Protein AF-A0A5N5RGD8-F1 (afdb_monomer)

InterPro domains:
  IPR010985 Ribbon-helix-helix [SSF47598] (2-71)
  IPR013321 Arc-type ribbon-helix-helix [G3DSA:1.10.1220.10] (11-51)
  IPR053853 Antitoxin FitA-like, ribbon-helix-helix [PF22513] (2-38)

Foldseek 3Di:
DDDDDDPDDDPVRVVVLCVVCVVVVHDSVVSVVVVVVVVVVVVCVVVCCVVPVVLVVVVVVCVVVVNDQSDPVRPPDPPVVPPDDPPPDDPPPPPPPPDDPPDPDPPPPD

Radius of gyration: 34.14 Å; Cα contacts (8 Å, |Δi|>4): 26; chains: 1; bounding box: 84×71×51 Å

Mean predicted aligned 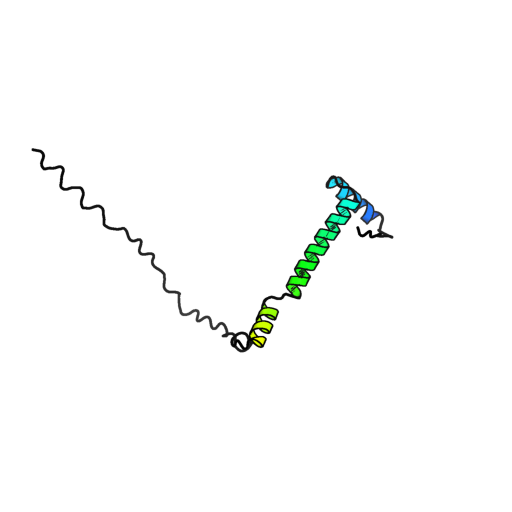error: 19.36 Å

Sequence (110 aa):
MATLTIRKLEDATLEAFKASAKANNRSTEAEARSLIEDFVAGRIVRHEMEQSNFYDRLRDFMAHEGIAGFDADELPDEGRNHAEERPQVGFDDGRNERDQDEHERDEAGS

Structure (mmCIF, N/CA/C/O backbone):
data_AF-A0A5N5RGD8-F1
#
_entry.id   AF-A0A5N5RGD8-F1
#
loop_
_atom_site.group_PDB
_atom_site.id
_atom_site.type_symbol
_atom_site.label_atom_id
_atom_site.label_alt_id
_atom_site.label_comp_id
_atom_site.label_asym_id
_atom_site.label_entity_id
_atom_site.label_seq_id
_atom_site.pdbx_PDB_ins_code
_atom_site.Cartn_x
_atom_site.Cartn_y
_atom_site.Cartn_z
_atom_site.occupancy
_atom_site.B_iso_or_equiv
_atom_site.auth_seq_id
_atom_site.auth_comp_id
_atom_site.auth_asym_id
_atom_site.auth_atom_id
_atom_site.pdbx_PDB_model_num
ATOM 1 N N . MET A 1 1 ? -12.995 7.322 -7.965 1.00 67.69 1 MET A N 1
ATOM 2 C CA . MET A 1 1 ? -12.780 6.719 -6.632 1.00 67.69 1 MET A CA 1
ATOM 3 C C . MET A 1 1 ? -13.032 5.230 -6.759 1.00 67.69 1 MET A C 1
ATOM 5 O O . MET A 1 1 ? -14.111 4.865 -7.206 1.00 67.69 1 MET A O 1
ATOM 9 N N . ALA A 1 2 ? -12.035 4.401 -6.460 1.00 85.69 2 ALA A N 1
ATOM 10 C CA . ALA A 1 2 ? -12.195 2.951 -6.422 1.00 85.69 2 ALA A CA 1
ATOM 11 C C . ALA A 1 2 ? -12.462 2.513 -4.976 1.00 85.69 2 ALA A C 1
ATOM 13 O O . ALA A 1 2 ? -11.894 3.083 -4.044 1.00 85.69 2 ALA A O 1
ATOM 14 N N . THR A 1 3 ? -13.321 1.515 -4.796 1.00 91.88 3 THR A N 1
ATOM 15 C CA . THR A 1 3 ? -13.666 0.960 -3.483 1.00 91.88 3 THR A CA 1
ATOM 16 C C . THR A 1 3 ? -13.388 -0.533 -3.504 1.00 91.88 3 THR A C 1
ATOM 18 O O . THR A 1 3 ? -13.755 -1.217 -4.458 1.00 91.88 3 THR A O 1
ATOM 21 N N . LEU A 1 4 ? -12.745 -1.039 -2.454 1.00 89.69 4 LEU A N 1
ATOM 22 C CA . LEU A 1 4 ? -12.407 -2.449 -2.304 1.00 89.69 4 LEU A CA 1
ATOM 23 C C . LEU A 1 4 ? -12.912 -2.943 -0.948 1.00 89.69 4 LEU A C 1
ATOM 25 O O . LEU A 1 4 ? -12.779 -2.256 0.062 1.00 89.69 4 LEU A O 1
ATOM 29 N N . THR A 1 5 ? -13.524 -4.127 -0.924 1.00 92.56 5 THR A N 1
ATOM 30 C CA . THR A 1 5 ? -14.052 -4.734 0.302 1.00 92.56 5 THR A CA 1
ATOM 31 C C . THR A 1 5 ? -13.294 -6.013 0.609 1.00 92.56 5 THR A C 1
ATOM 33 O O . THR A 1 5 ? -13.344 -6.965 -0.167 1.00 92.56 5 THR A O 1
ATOM 36 N N . ILE A 1 6 ? -12.649 -6.052 1.771 1.00 89.75 6 ILE A N 1
ATOM 37 C CA . ILE A 1 6 ? -11.966 -7.241 2.284 1.00 89.75 6 ILE A CA 1
ATOM 38 C C . ILE A 1 6 ? -12.891 -7.901 3.304 1.00 89.75 6 ILE A C 1
ATOM 40 O O . ILE A 1 6 ? -13.361 -7.257 4.239 1.00 89.75 6 ILE A O 1
ATOM 44 N N . ARG A 1 7 ? -13.196 -9.184 3.099 1.00 93.12 7 ARG A N 1
ATOM 45 C CA . ARG A 1 7 ? -14.056 -9.979 3.988 1.00 93.12 7 ARG A CA 1
ATOM 46 C C . ARG A 1 7 ? -13.251 -11.116 4.597 1.00 93.12 7 ARG A C 1
ATOM 48 O O . ARG A 1 7 ? -12.249 -11.525 4.023 1.00 93.12 7 ARG A O 1
ATOM 55 N N . LYS A 1 8 ? -13.757 -11.667 5.705 1.00 92.94 8 LYS A N 1
ATOM 56 C CA . LYS A 1 8 ? -13.157 -12.814 6.409 1.00 92.94 8 LYS A CA 1
ATOM 57 C C . LYS A 1 8 ? -11.708 -12.558 6.850 1.00 92.94 8 LYS A C 1
ATOM 59 O O . LYS A 1 8 ? -10.862 -13.436 6.736 1.00 92.94 8 LYS A O 1
ATOM 64 N N . LEU A 1 9 ? -11.439 -11.348 7.337 1.00 90.62 9 LEU A N 1
ATOM 65 C CA . LEU A 1 9 ? -10.237 -11.087 8.121 1.00 90.62 9 LEU A CA 1
ATOM 66 C C . LEU A 1 9 ? -10.378 -11.797 9.465 1.00 90.62 9 LEU A C 1
ATOM 68 O O . LEU A 1 9 ? -11.449 -11.754 10.067 1.00 90.62 9 LEU A O 1
ATOM 72 N N . GLU A 1 10 ? -9.312 -12.453 9.903 1.00 95.19 10 GLU A N 1
ATOM 73 C CA . GLU A 1 10 ? -9.247 -13.018 11.244 1.00 95.19 10 GLU A CA 1
ATOM 74 C C . GLU A 1 10 ? -9.346 -11.892 12.283 1.00 95.19 10 GLU A C 1
ATOM 76 O O . GLU A 1 10 ? -8.738 -10.828 12.117 1.00 95.19 10 GLU A O 1
ATOM 81 N N . ASP A 1 11 ? -10.099 -12.123 13.359 1.00 92.56 11 ASP A N 1
ATOM 82 C CA . ASP A 1 11 ? -10.355 -11.104 14.383 1.00 92.56 11 ASP A CA 1
ATOM 83 C C . ASP A 1 11 ? -9.051 -10.599 15.017 1.00 92.56 11 ASP A C 1
ATOM 85 O O . ASP A 1 11 ? -8.888 -9.399 15.241 1.00 92.56 11 ASP A O 1
ATOM 89 N N . ALA A 1 12 ? -8.075 -11.491 15.217 1.00 92.75 12 ALA A N 1
ATOM 90 C CA . ALA A 1 12 ? -6.751 -11.129 15.715 1.00 92.75 12 ALA A CA 1
ATOM 91 C C . ALA A 1 12 ? -6.030 -10.137 14.785 1.00 92.75 12 ALA A C 1
ATOM 93 O O . ALA A 1 12 ? -5.450 -9.152 15.246 1.00 92.75 12 ALA A O 1
ATOM 94 N N . THR A 1 13 ? -6.102 -10.356 13.468 1.00 91.75 13 THR A N 1
ATOM 95 C CA . THR A 1 13 ? -5.523 -9.446 12.472 1.00 91.75 13 THR A CA 1
ATOM 96 C C . THR A 1 13 ? -6.251 -8.105 12.461 1.00 91.75 13 THR A C 1
ATOM 98 O O . THR A 1 13 ? -5.609 -7.059 12.379 1.00 91.75 13 THR A O 1
ATOM 101 N N . LEU A 1 14 ? -7.581 -8.115 12.577 1.00 91.81 14 LEU A N 1
ATOM 102 C CA . LEU A 1 14 ? -8.383 -6.895 12.597 1.00 91.81 14 LEU A CA 1
ATOM 103 C C . LEU A 1 14 ? -8.065 -6.021 13.820 1.00 91.81 14 LEU A C 1
ATOM 105 O O . LEU A 1 14 ? -7.941 -4.803 13.687 1.00 91.81 14 LEU A O 1
ATOM 109 N N . GLU A 1 15 ? -7.912 -6.624 14.998 1.00 92.75 15 GLU A N 1
ATOM 110 C CA . GLU A 1 15 ? -7.580 -5.897 16.227 1.00 92.75 15 GLU A CA 1
ATOM 111 C C . GLU A 1 15 ? -6.153 -5.340 16.202 1.00 92.75 15 GLU A C 1
ATOM 113 O O . GLU A 1 15 ? -5.951 -4.163 16.510 1.00 92.75 15 GLU A O 1
ATOM 118 N N . ALA A 1 16 ? -5.172 -6.128 15.745 1.00 92.75 16 ALA A N 1
ATOM 119 C CA . ALA A 1 16 ? -3.807 -5.639 15.542 1.00 92.75 16 ALA A CA 1
ATOM 120 C C . ALA A 1 16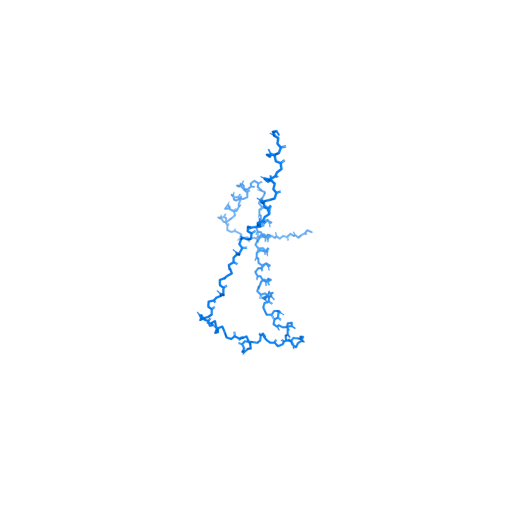 ? -3.774 -4.450 14.565 1.00 92.75 16 ALA A C 1
ATOM 122 O O . ALA A 1 16 ? -3.095 -3.447 14.799 1.00 92.75 16 ALA A O 1
ATOM 123 N N . PHE A 1 17 ? -4.570 -4.524 13.499 1.00 92.38 17 PHE A N 1
ATOM 124 C CA . PHE A 1 17 ? -4.661 -3.465 12.507 1.00 92.38 17 PHE A CA 1
ATOM 125 C C . PHE A 1 17 ? -5.309 -2.184 13.056 1.00 92.38 17 PHE A C 1
ATOM 127 O O . PHE A 1 17 ? -4.796 -1.082 12.850 1.00 92.38 17 PHE A O 1
ATOM 134 N N . LYS A 1 18 ? -6.399 -2.305 13.825 1.00 92.19 18 LYS A N 1
ATOM 135 C CA . LYS A 1 18 ? -7.011 -1.163 14.528 1.00 92.19 18 LYS A CA 1
ATOM 136 C C . LYS A 1 18 ? -6.043 -0.518 15.520 1.00 92.19 18 LYS A C 1
ATOM 138 O O . LYS A 1 18 ? -6.026 0.708 15.633 1.00 92.19 18 LYS A O 1
ATOM 143 N N . ALA A 1 19 ? -5.246 -1.320 16.226 1.00 92.81 19 ALA A N 1
ATOM 144 C CA . ALA A 1 19 ? -4.234 -0.816 17.146 1.00 92.81 19 ALA A CA 1
ATOM 145 C C . ALA A 1 19 ? -3.158 0.002 16.412 1.00 92.81 19 ALA A C 1
ATOM 147 O O . ALA A 1 19 ? -2.836 1.098 16.870 1.00 92.81 19 ALA A O 1
ATOM 148 N N . SER A 1 20 ? -2.681 -0.469 15.250 1.00 91.56 20 SER A N 1
ATOM 149 C CA . SER A 1 20 ? -1.750 0.283 14.386 1.00 91.56 20 SER A CA 1
ATOM 150 C C . SER A 1 20 ? -2.339 1.625 13.955 1.00 91.56 20 SER A C 1
ATOM 152 O O . SER A 1 20 ? -1.741 2.673 14.192 1.00 91.56 20 SER A O 1
ATOM 154 N N . ALA A 1 21 ? -3.567 1.617 13.425 1.00 92.75 21 ALA A N 1
ATOM 155 C CA . ALA A 1 21 ? -4.243 2.841 12.998 1.00 92.75 21 ALA A CA 1
ATOM 156 C C . ALA A 1 21 ? -4.375 3.853 14.152 1.00 92.75 21 ALA A C 1
ATOM 158 O O . ALA A 1 21 ? -4.102 5.043 13.982 1.00 92.75 21 ALA A O 1
ATOM 159 N N . LYS A 1 22 ? -4.722 3.375 15.356 1.00 92.69 22 LYS A N 1
ATOM 160 C CA . LYS A 1 22 ? -4.819 4.213 16.557 1.00 92.69 22 LYS A CA 1
ATOM 161 C C . LYS A 1 22 ? -3.461 4.771 16.990 1.00 92.69 22 LYS A C 1
ATOM 163 O O . LYS A 1 22 ? -3.391 5.946 17.335 1.00 92.69 22 LYS A O 1
ATOM 168 N N . ALA A 1 23 ? -2.399 3.965 16.956 1.00 93.56 23 ALA A N 1
ATOM 169 C CA . ALA A 1 23 ? -1.041 4.410 17.276 1.00 93.56 23 ALA A CA 1
ATOM 170 C C . ALA A 1 23 ? -0.556 5.508 16.314 1.00 93.56 23 ALA A C 1
ATOM 172 O O . ALA A 1 23 ? 0.085 6.466 16.740 1.00 93.56 23 ALA A O 1
ATOM 173 N N . ASN A 1 24 ? -0.944 5.415 15.040 1.00 90.38 24 ASN A N 1
ATOM 174 C CA . ASN A 1 24 ? -0.622 6.396 14.007 1.00 90.38 24 ASN A CA 1
ATOM 175 C C . ASN A 1 24 ? -1.583 7.601 13.963 1.00 90.38 24 ASN A C 1
ATOM 177 O O . ASN A 1 24 ? -1.434 8.458 13.094 1.00 90.38 24 ASN A O 1
ATOM 181 N N . ASN A 1 25 ? -2.550 7.703 14.888 1.00 93.50 25 ASN A N 1
ATOM 182 C CA . ASN A 1 25 ? -3.599 8.735 14.906 1.00 93.50 25 ASN A CA 1
ATOM 183 C C . ASN A 1 25 ? -4.373 8.840 13.577 1.00 93.50 25 ASN A C 1
ATOM 185 O O . ASN A 1 25 ? -4.730 9.929 13.124 1.00 93.50 25 ASN A O 1
ATOM 189 N N . ARG A 1 26 ? -4.625 7.696 12.935 1.00 91.44 26 ARG A N 1
ATOM 190 C CA . ARG A 1 26 ? -5.308 7.587 11.641 1.00 91.44 26 ARG A CA 1
ATOM 191 C C . ARG A 1 26 ? -6.585 6.766 11.762 1.00 91.44 26 ARG A C 1
ATOM 193 O O . ARG A 1 26 ? -6.764 5.969 12.682 1.00 91.44 26 ARG A O 1
ATOM 200 N N . SER A 1 27 ? -7.490 6.946 10.800 1.00 93.31 27 SER A N 1
ATOM 201 C CA . SER A 1 27 ? -8.614 6.024 10.636 1.00 93.31 27 SER A CA 1
ATOM 202 C C . SER A 1 27 ? -8.124 4.686 10.079 1.00 93.31 27 SER A C 1
ATOM 204 O O . SER A 1 27 ? -7.112 4.615 9.383 1.00 93.31 27 SER A O 1
ATOM 206 N N . THR A 1 28 ? -8.873 3.617 10.342 1.00 90.38 28 THR A N 1
ATOM 207 C CA . THR A 1 28 ? -8.579 2.269 9.831 1.00 90.38 28 THR A CA 1
ATOM 208 C C . THR A 1 28 ? -8.548 2.224 8.298 1.00 90.38 28 THR A C 1
ATOM 210 O O . THR A 1 28 ? -7.726 1.524 7.719 1.00 90.38 28 THR A O 1
ATOM 213 N N . GLU A 1 29 ? -9.400 3.006 7.626 1.00 90.81 29 GLU A N 1
ATOM 214 C CA . GLU A 1 29 ? -9.379 3.127 6.163 1.00 90.81 29 GLU A CA 1
ATOM 215 C C . GLU A 1 29 ? -8.129 3.866 5.667 1.00 90.81 29 GLU A C 1
ATOM 217 O O . GLU A 1 29 ? -7.514 3.439 4.694 1.00 90.81 29 GLU A O 1
ATOM 222 N N . ALA A 1 30 ? -7.737 4.958 6.332 1.00 91.25 30 ALA A N 1
ATOM 223 C CA . ALA A 1 30 ? -6.548 5.716 5.952 1.00 91.25 30 ALA A CA 1
ATOM 224 C C . ALA A 1 30 ? -5.274 4.880 6.131 1.00 91.25 30 ALA A C 1
ATOM 226 O O . ALA A 1 30 ? -4.429 4.863 5.241 1.00 91.25 30 ALA A O 1
ATOM 227 N N . GLU A 1 31 ? -5.177 4.132 7.232 1.00 92.31 31 GLU A N 1
ATOM 228 C CA . GLU A 1 31 ? -4.085 3.183 7.456 1.00 92.31 31 GLU A CA 1
ATOM 229 C C . GLU A 1 31 ? -4.059 2.096 6.371 1.00 92.31 31 GLU A C 1
ATOM 231 O O . GLU A 1 31 ? -2.997 1.763 5.850 1.00 92.31 31 GLU A O 1
ATOM 236 N N . ALA A 1 32 ? -5.228 1.576 5.976 1.00 91.88 32 ALA A N 1
ATOM 237 C CA . ALA A 1 32 ? -5.316 0.529 4.956 1.00 91.88 32 ALA A CA 1
ATOM 238 C C . ALA A 1 32 ? -4.878 1.055 3.592 1.00 91.88 32 ALA A C 1
ATOM 240 O O . ALA A 1 32 ? -4.158 0.369 2.870 1.00 91.88 32 ALA A O 1
ATOM 241 N N . ARG A 1 33 ? -5.282 2.286 3.261 1.00 92.25 33 ARG A N 1
ATOM 242 C CA . ARG A 1 33 ? -4.861 2.970 2.040 1.00 92.25 33 ARG A CA 1
ATOM 243 C C . ARG A 1 33 ? -3.343 3.145 2.015 1.00 92.25 33 ARG A C 1
ATOM 245 O O . ARG A 1 33 ? -2.733 2.684 1.058 1.00 92.25 33 ARG A O 1
ATOM 252 N N . SER A 1 34 ? -2.744 3.717 3.063 1.00 91.62 34 SER A N 1
ATOM 253 C CA . SER A 1 34 ? -1.287 3.906 3.119 1.00 91.62 34 SER A CA 1
ATOM 254 C C . SER A 1 34 ? -0.529 2.586 3.008 1.00 91.62 34 SER A C 1
ATOM 256 O O . SER A 1 34 ? 0.391 2.480 2.210 1.00 91.62 34 SER A O 1
ATOM 258 N N . LEU A 1 35 ? -0.952 1.549 3.734 1.00 91.75 35 LEU A N 1
ATOM 259 C CA . LEU A 1 35 ? -0.271 0.255 3.700 1.00 91.75 35 LEU A CA 1
ATOM 260 C C . LEU A 1 35 ? -0.341 -0.406 2.314 1.00 91.75 35 LEU A C 1
ATOM 262 O O . LEU A 1 35 ? 0.634 -1.005 1.859 1.00 91.75 35 LEU A O 1
ATOM 266 N N . ILE A 1 36 ? -1.483 -0.291 1.630 1.00 92.00 36 ILE A N 1
ATOM 267 C CA . ILE A 1 36 ? -1.632 -0.783 0.256 1.00 92.00 36 ILE A CA 1
ATOM 268 C C . ILE A 1 36 ? -0.770 0.040 -0.707 1.00 92.00 36 ILE A C 1
ATOM 270 O O . ILE A 1 36 ? -0.110 -0.546 -1.560 1.00 92.00 36 ILE A O 1
ATOM 274 N N . GLU A 1 37 ? -0.753 1.366 -0.581 1.00 91.62 37 GLU A N 1
ATOM 275 C CA . GLU A 1 37 ? 0.059 2.252 -1.424 1.00 91.62 37 GLU A CA 1
ATOM 276 C C . GLU A 1 37 ? 1.554 1.958 -1.275 1.00 91.62 37 GLU A C 1
ATOM 278 O O . GLU A 1 37 ? 2.228 1.746 -2.282 1.00 91.62 37 GLU A O 1
ATOM 283 N N . ASP A 1 38 ? 2.048 1.836 -0.044 1.00 91.56 38 ASP A N 1
ATOM 284 C CA . ASP A 1 38 ? 3.449 1.522 0.244 1.00 91.56 38 ASP A CA 1
ATOM 285 C C . ASP A 1 38 ? 3.844 0.151 -0.325 1.00 91.56 38 ASP A C 1
ATOM 287 O O . ASP A 1 38 ? 4.890 -0.004 -0.964 1.00 91.56 38 ASP A O 1
ATOM 291 N N . PHE A 1 39 ? 2.983 -0.859 -0.147 1.00 91.06 39 PHE A N 1
ATOM 292 C CA . PHE A 1 39 ? 3.218 -2.193 -0.695 1.00 91.06 39 PHE A CA 1
ATOM 293 C C . PHE A 1 39 ? 3.233 -2.188 -2.228 1.00 91.06 39 PHE A C 1
ATOM 295 O O . PHE A 1 39 ? 4.103 -2.810 -2.844 1.00 91.06 39 PHE A O 1
ATOM 302 N N . VAL A 1 40 ? 2.284 -1.491 -2.858 1.00 89.31 40 VAL A N 1
ATOM 303 C CA . VAL A 1 40 ? 2.187 -1.398 -4.319 1.00 89.31 40 VAL A CA 1
ATOM 304 C C . VAL A 1 40 ? 3.369 -0.624 -4.887 1.00 89.31 40 VAL A C 1
ATOM 306 O O . VAL A 1 40 ? 3.968 -1.099 -5.846 1.00 89.31 40 VAL A O 1
ATOM 309 N N . ALA A 1 41 ? 3.769 0.493 -4.279 1.00 88.38 41 ALA A N 1
ATOM 310 C CA . ALA A 1 41 ? 4.960 1.236 -4.678 1.00 88.38 41 ALA A CA 1
ATOM 311 C C . ALA A 1 41 ? 6.210 0.346 -4.610 1.00 88.38 41 ALA A C 1
ATOM 313 O O . ALA A 1 41 ? 6.952 0.240 -5.585 1.00 88.38 41 ALA A O 1
ATOM 314 N N . GLY A 1 42 ? 6.397 -0.390 -3.508 1.00 85.38 42 GLY A N 1
ATOM 315 C CA . GLY A 1 42 ? 7.510 -1.329 -3.367 1.00 85.38 42 GLY A CA 1
ATOM 316 C C . GLY A 1 42 ? 7.476 -2.486 -4.372 1.00 85.38 42 GLY A C 1
ATOM 317 O O . GLY A 1 42 ? 8.530 -2.964 -4.800 1.00 85.38 42 GLY A O 1
ATOM 318 N N . ARG A 1 43 ? 6.282 -2.944 -4.769 1.00 85.81 43 ARG A N 1
ATOM 319 C CA . ARG A 1 43 ? 6.116 -3.971 -5.804 1.00 85.81 43 ARG A CA 1
ATOM 320 C C . ARG A 1 43 ? 6.386 -3.422 -7.199 1.00 85.81 43 ARG A C 1
ATOM 322 O O . ARG A 1 43 ? 7.034 -4.117 -7.968 1.00 85.81 43 ARG A O 1
ATOM 329 N N . ILE A 1 44 ? 5.916 -2.217 -7.519 1.00 81.62 44 ILE A N 1
ATOM 330 C CA . ILE A 1 44 ? 6.179 -1.558 -8.803 1.00 81.62 44 ILE A CA 1
ATOM 331 C C . ILE A 1 44 ? 7.673 -1.324 -8.952 1.00 81.62 44 ILE A C 1
ATOM 333 O O . ILE A 1 44 ? 8.219 -1.729 -9.962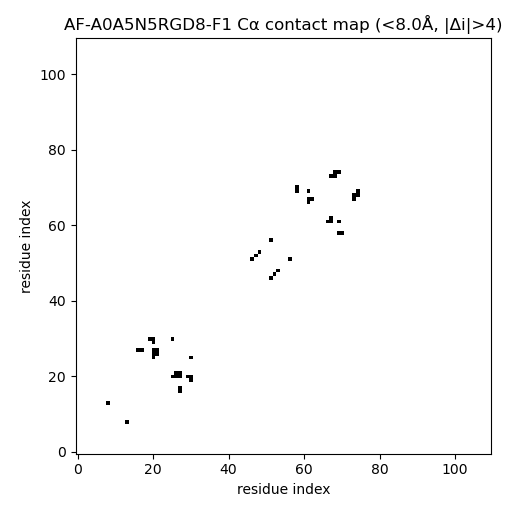 1.00 81.62 44 ILE A O 1
ATOM 337 N N . VAL A 1 45 ? 8.354 -0.791 -7.934 1.00 78.88 45 VAL A N 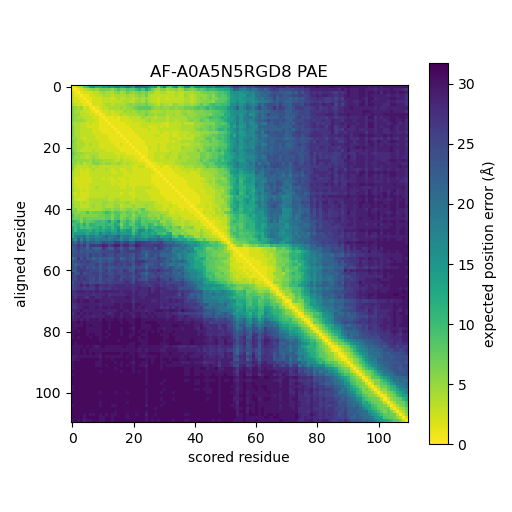1
ATOM 338 C CA . VAL A 1 45 ? 9.809 -0.587 -7.987 1.00 78.88 45 VAL A CA 1
ATOM 339 C C . VAL A 1 45 ? 10.543 -1.902 -8.228 1.00 78.88 45 VAL A C 1
ATOM 341 O O . VAL A 1 45 ? 11.388 -1.962 -9.109 1.00 78.88 45 VAL A O 1
ATOM 344 N N . ARG A 1 46 ? 10.215 -2.982 -7.505 1.00 77.19 46 ARG A N 1
ATOM 345 C CA . ARG A 1 46 ? 10.853 -4.290 -7.749 1.00 77.19 46 ARG A CA 1
ATOM 346 C C . ARG A 1 46 ? 10.534 -4.852 -9.126 1.00 77.19 46 ARG A C 1
ATOM 348 O O . ARG A 1 46 ? 11.434 -5.321 -9.805 1.00 77.19 46 ARG A O 1
ATOM 355 N N . HIS A 1 47 ? 9.274 -4.787 -9.535 1.00 73.31 47 HIS A N 1
ATOM 356 C CA . HIS A 1 47 ? 8.840 -5.285 -10.832 1.00 73.31 47 HIS A CA 1
ATOM 357 C C . HIS A 1 47 ? 9.470 -4.488 -11.975 1.00 73.31 47 HIS A C 1
ATOM 359 O O . HIS A 1 47 ? 9.927 -5.075 -12.946 1.00 73.31 47 HIS A O 1
ATOM 365 N N . GLU A 1 48 ? 9.560 -3.166 -11.847 1.00 66.62 48 GLU A N 1
ATOM 366 C CA . GLU A 1 48 ? 10.313 -2.330 -12.764 1.00 66.62 48 GLU A CA 1
ATOM 367 C C . GLU A 1 48 ? 11.792 -2.672 -12.693 1.00 66.62 48 GLU A C 1
ATOM 369 O O . GLU A 1 48 ? 12.360 -2.877 -13.739 1.00 66.62 48 GLU A O 1
ATOM 374 N N . MET A 1 49 ? 12.441 -2.838 -11.546 1.00 66.94 49 MET A N 1
ATOM 375 C CA . MET A 1 49 ? 13.853 -3.250 -11.525 1.00 66.94 49 MET A CA 1
ATOM 376 C C . MET A 1 49 ? 14.090 -4.617 -12.195 1.00 66.94 49 MET A C 1
ATOM 378 O O . MET A 1 49 ? 15.096 -4.787 -12.875 1.00 66.94 49 MET A O 1
ATOM 382 N N . GLU A 1 50 ? 13.159 -5.564 -12.060 1.00 64.38 50 GLU A N 1
ATOM 383 C CA . GLU A 1 50 ? 13.219 -6.887 -12.699 1.00 64.38 50 GLU A CA 1
ATOM 384 C C . GLU A 1 50 ? 12.932 -6.835 -14.214 1.00 64.38 50 GLU A C 1
ATOM 386 O O . GLU A 1 50 ? 13.586 -7.527 -14.985 1.00 64.38 50 GLU A O 1
ATOM 391 N N . GLN A 1 51 ? 11.969 -6.024 -14.667 1.00 62.31 51 GLN A N 1
ATOM 392 C CA . GLN A 1 51 ? 11.600 -5.862 -16.091 1.00 62.31 51 GLN A CA 1
ATOM 393 C C . GLN A 1 51 ? 12.435 -4.792 -16.819 1.00 62.31 51 GLN A C 1
ATOM 395 O O . GLN A 1 51 ? 12.506 -4.728 -18.044 1.00 62.31 51 GLN A O 1
ATOM 400 N N . SER A 1 52 ? 13.039 -3.897 -16.054 1.00 57.22 52 SER A N 1
ATOM 401 C CA . SER A 1 52 ? 13.943 -2.818 -16.453 1.00 57.22 52 SER A CA 1
ATOM 402 C C . SER A 1 52 ? 15.337 -3.158 -15.975 1.00 57.22 52 SER A C 1
ATOM 404 O O . SER A 1 52 ? 16.053 -2.262 -15.529 1.00 57.22 52 SER A O 1
ATOM 406 N N . ASN A 1 53 ? 15.718 -4.437 -16.027 1.00 65.06 53 ASN A N 1
ATOM 407 C CA . ASN A 1 53 ? 17.097 -4.810 -15.803 1.00 65.06 53 ASN A CA 1
ATOM 408 C C . ASN A 1 53 ? 17.912 -4.018 -16.832 1.00 65.06 53 ASN A C 1
ATOM 410 O O . ASN A 1 53 ? 17.843 -4.264 -18.036 1.00 65.06 53 ASN A O 1
ATOM 414 N N . PHE A 1 54 ? 18.527 -2.931 -16.365 1.00 65.06 54 PHE A N 1
ATOM 415 C CA . PHE A 1 54 ? 19.033 -1.859 -17.220 1.00 65.06 54 PHE A CA 1
ATOM 416 C C . PHE A 1 54 ? 20.036 -2.423 -18.219 1.00 65.06 54 PHE A C 1
ATOM 418 O O . PHE A 1 54 ? 20.039 -2.026 -19.376 1.00 65.06 54 PHE A O 1
ATOM 425 N N . TYR A 1 55 ? 20.805 -3.413 -17.771 1.00 68.81 55 TYR A N 1
ATOM 426 C CA . TYR A 1 55 ? 21.751 -4.173 -18.567 1.00 68.81 55 TYR A CA 1
ATOM 427 C C . TYR A 1 55 ? 21.095 -4.975 -19.690 1.00 68.81 55 TYR A C 1
ATOM 429 O O . TYR A 1 55 ? 21.625 -4.963 -20.794 1.00 68.81 55 TYR A O 1
ATOM 437 N N . ASP A 1 56 ? 19.936 -5.593 -19.460 1.00 73.06 56 ASP A N 1
ATOM 438 C CA . ASP A 1 56 ? 19.229 -6.349 -20.500 1.00 73.06 56 ASP A CA 1
ATOM 439 C C . ASP A 1 56 ? 18.677 -5.399 -21.568 1.00 73.06 56 ASP A C 1
ATOM 441 O O . ASP A 1 56 ? 18.900 -5.610 -22.755 1.00 73.06 56 ASP A O 1
ATOM 445 N N . ARG A 1 57 ? 18.074 -4.268 -21.169 1.00 71.25 57 ARG A N 1
ATOM 446 C CA . ARG A 1 57 ? 17.644 -3.238 -22.137 1.00 71.25 57 ARG A CA 1
ATOM 447 C C . ARG A 1 57 ? 18.806 -2.586 -22.870 1.00 71.25 57 ARG A C 1
ATOM 449 O O . ARG A 1 57 ? 18.680 -2.271 -24.047 1.00 71.25 57 ARG A O 1
ATOM 456 N N . LEU A 1 58 ? 19.902 -2.316 -22.167 1.00 72.12 58 LEU A N 1
ATOM 457 C CA . LEU A 1 58 ? 21.097 -1.724 -22.750 1.00 72.12 58 LEU A CA 1
ATOM 458 C C . LEU A 1 58 ? 21.711 -2.686 -23.774 1.00 72.12 58 LEU A C 1
ATOM 460 O O . LEU A 1 58 ? 22.108 -2.251 -24.851 1.00 72.12 58 LEU A O 1
ATOM 464 N N . ARG A 1 59 ? 21.719 -3.987 -23.467 1.00 71.81 59 ARG A N 1
ATOM 465 C CA . ARG A 1 59 ? 22.165 -5.039 -24.377 1.00 71.81 59 ARG A CA 1
ATOM 466 C C . ARG A 1 59 ? 21.246 -5.166 -25.589 1.00 71.81 59 ARG A C 1
ATOM 468 O O . ARG A 1 59 ? 21.747 -5.154 -26.707 1.00 71.81 59 ARG A O 1
ATOM 475 N N . ASP A 1 60 ? 19.930 -5.196 -25.389 1.00 77.38 60 ASP A N 1
ATOM 476 C CA . ASP A 1 60 ? 18.950 -5.229 -26.482 1.00 77.38 60 ASP A CA 1
ATOM 477 C C . ASP A 1 60 ? 19.062 -3.990 -27.386 1.00 77.38 60 ASP A C 1
ATOM 479 O O . ASP A 1 60 ? 19.029 -4.104 -28.610 1.00 77.38 60 ASP A O 1
ATOM 483 N N . PHE A 1 61 ? 19.243 -2.803 -26.798 1.00 77.44 61 PHE A N 1
ATOM 484 C CA . PHE A 1 61 ? 19.443 -1.554 -27.532 1.00 77.44 61 PHE A CA 1
ATOM 485 C C . PHE A 1 61 ? 20.738 -1.571 -28.353 1.00 77.44 61 PHE A C 1
ATOM 487 O O . PHE A 1 61 ? 20.716 -1.243 -29.536 1.00 77.44 61 PHE A O 1
ATOM 494 N N . MET A 1 62 ? 21.862 -1.987 -27.764 1.00 73.94 62 MET A N 1
ATOM 495 C CA . MET A 1 62 ? 23.139 -2.058 -28.481 1.00 73.94 62 MET A CA 1
ATOM 496 C C . MET A 1 62 ? 23.138 -3.126 -29.575 1.00 73.94 62 MET A C 1
ATOM 498 O O . MET A 1 62 ? 23.660 -2.872 -30.659 1.00 73.94 62 MET A O 1
ATOM 502 N N . ALA A 1 63 ? 22.493 -4.271 -29.336 1.00 77.38 63 ALA A N 1
ATOM 503 C CA . ALA A 1 63 ? 22.282 -5.292 -30.356 1.00 77.38 63 ALA A CA 1
ATOM 504 C C . ALA A 1 63 ? 21.421 -4.764 -31.516 1.00 77.38 63 ALA A C 1
ATOM 506 O O . ALA A 1 63 ? 21.709 -5.055 -32.676 1.00 77.38 63 ALA A O 1
ATOM 507 N N . HIS A 1 64 ? 20.393 -3.959 -31.222 1.00 80.94 64 HIS A N 1
ATOM 508 C CA . HIS A 1 64 ? 19.553 -3.327 -32.242 1.00 80.94 64 HIS A CA 1
ATOM 509 C C . HIS A 1 64 ? 20.311 -2.282 -33.076 1.00 80.94 64 HIS A C 1
ATOM 511 O O . HIS A 1 64 ? 20.160 -2.248 -34.295 1.00 80.94 64 HIS A O 1
ATOM 517 N N . GLU A 1 65 ? 21.148 -1.464 -32.436 1.00 80.25 65 GLU A N 1
ATOM 518 C CA . GLU A 1 65 ? 21.942 -0.410 -33.087 1.00 80.25 65 GLU A CA 1
ATOM 519 C C . GLU A 1 65 ? 23.263 -0.923 -33.702 1.00 80.25 65 GLU A C 1
ATOM 521 O O . GLU A 1 65 ? 23.986 -0.165 -34.348 1.00 80.25 65 GLU A O 1
ATOM 526 N N . GLY A 1 66 ? 23.593 -2.209 -33.528 1.00 72.75 66 GLY A N 1
ATOM 527 C CA . GLY A 1 66 ? 24.794 -2.837 -34.094 1.00 72.75 66 GLY A CA 1
ATOM 528 C C . GLY A 1 66 ? 26.105 -2.420 -33.417 1.00 72.75 66 GLY A C 1
ATOM 529 O O . GLY A 1 66 ? 27.158 -2.415 -34.057 1.00 72.75 66 GLY A O 1
ATOM 530 N N . ILE A 1 67 ? 26.050 -2.045 -32.138 1.00 69.75 67 ILE A N 1
ATOM 531 C CA . ILE A 1 67 ? 27.209 -1.633 -31.341 1.00 69.75 67 ILE A CA 1
ATOM 532 C C . ILE A 1 67 ? 27.857 -2.887 -30.731 1.00 69.75 67 ILE A C 1
ATOM 534 O O . ILE A 1 67 ? 27.261 -3.543 -29.880 1.00 69.75 67 ILE A O 1
ATOM 538 N N . ALA A 1 68 ? 29.074 -3.215 -31.171 1.00 65.06 68 ALA A N 1
ATOM 539 C CA . ALA A 1 68 ? 29.864 -4.349 -30.677 1.00 65.06 68 ALA A CA 1
ATOM 540 C C . ALA A 1 68 ? 30.521 -4.049 -29.307 1.00 65.06 68 ALA A C 1
ATOM 542 O O . ALA A 1 68 ? 30.844 -2.893 -29.021 1.00 65.06 68 ALA A O 1
ATOM 543 N N . GLY A 1 69 ? 30.730 -5.071 -28.467 1.00 61.94 69 GLY A N 1
ATOM 544 C CA . GLY A 1 69 ? 31.483 -4.984 -27.201 1.00 61.94 69 GLY A CA 1
ATOM 545 C C . GLY A 1 69 ? 30.726 -5.348 -25.916 1.00 61.94 69 GLY A C 1
ATOM 546 O O . GLY A 1 69 ? 31.280 -5.185 -24.830 1.00 61.94 69 GLY A O 1
ATOM 547 N N . PHE A 1 70 ? 29.469 -5.797 -26.001 1.00 58.91 70 PHE A N 1
ATOM 548 C CA . PHE A 1 70 ? 28.619 -6.111 -24.833 1.00 58.91 70 PHE A CA 1
ATOM 549 C C . PHE A 1 70 ? 28.089 -7.548 -24.812 1.00 58.91 70 PHE A C 1
ATOM 551 O O . PHE A 1 70 ? 27.283 -7.907 -23.945 1.00 58.91 70 PHE A O 1
ATOM 558 N N . ASP A 1 71 ? 28.544 -8.388 -25.741 1.00 63.62 71 ASP A N 1
ATOM 559 C CA . ASP A 1 71 ? 28.295 -9.815 -25.648 1.00 63.62 71 ASP A CA 1
ATOM 560 C C . ASP A 1 71 ? 29.121 -10.452 -24.532 1.00 63.62 71 ASP A C 1
ATOM 562 O O . ASP A 1 71 ? 30.213 -9.999 -24.194 1.00 63.62 71 ASP A O 1
ATOM 566 N N . ALA A 1 72 ? 28.570 -11.508 -23.930 1.00 58.53 72 ALA A N 1
ATOM 567 C CA . ALA A 1 72 ? 29.187 -12.195 -22.793 1.00 58.53 72 ALA A CA 1
ATOM 568 C C . ALA A 1 72 ? 30.603 -12.720 -23.109 1.00 58.53 72 ALA A C 1
ATOM 570 O O . ALA A 1 72 ? 31.402 -12.866 -22.191 1.00 58.53 72 ALA A O 1
ATOM 571 N N . ASP A 1 73 ? 30.902 -12.947 -24.393 1.00 62.41 73 ASP A N 1
ATOM 572 C CA . ASP A 1 73 ? 32.204 -13.389 -24.906 1.00 62.41 73 ASP A CA 1
ATOM 573 C C . ASP A 1 73 ? 33.096 -12.232 -25.414 1.00 62.41 73 ASP A C 1
ATOM 575 O O . ASP A 1 73 ? 34.238 -12.460 -25.808 1.00 62.41 73 ASP A O 1
ATOM 579 N N . GLU A 1 74 ? 32.580 -10.998 -25.451 1.00 58.03 74 GLU A N 1
ATOM 580 C CA . GLU A 1 74 ? 33.255 -9.814 -26.012 1.00 58.03 74 GLU A CA 1
ATOM 581 C C . GLU A 1 74 ? 33.626 -8.774 -24.946 1.00 58.03 74 GLU A C 1
ATOM 583 O O . GLU A 1 74 ? 34.518 -7.950 -25.160 1.00 58.03 74 GLU A O 1
ATOM 588 N N . LEU A 1 75 ? 32.990 -8.834 -23.771 1.00 59.47 75 LEU A N 1
ATOM 589 C CA . LEU A 1 75 ? 33.498 -8.126 -22.605 1.00 59.47 75 LEU A CA 1
ATOM 590 C C . LEU A 1 75 ? 34.907 -8.658 -22.317 1.00 59.47 75 LEU A C 1
ATOM 592 O O . LEU A 1 75 ? 35.063 -9.867 -22.128 1.00 59.47 75 LEU A O 1
ATOM 596 N N . PRO A 1 76 ? 35.939 -7.795 -22.301 1.00 57.97 76 PRO A N 1
ATOM 597 C CA . PRO A 1 76 ? 37.276 -8.244 -21.970 1.00 57.97 76 PRO A CA 1
ATOM 598 C C . PRO A 1 76 ? 37.208 -8.901 -20.596 1.00 57.97 76 PRO A C 1
ATOM 600 O O . PRO A 1 76 ? 36.771 -8.271 -19.629 1.00 57.97 76 PRO A O 1
ATOM 603 N N . ASP A 1 77 ? 37.612 -10.172 -20.530 1.00 56.41 77 ASP A N 1
ATOM 604 C CA . ASP A 1 77 ? 37.851 -10.847 -19.262 1.00 56.41 77 ASP A CA 1
ATOM 605 C C . ASP A 1 77 ? 38.718 -9.893 -18.443 1.00 56.41 77 ASP A C 1
ATOM 607 O O . ASP A 1 77 ? 39.698 -9.340 -18.962 1.00 56.41 77 ASP A O 1
ATOM 611 N N . GLU A 1 78 ? 38.320 -9.617 -17.204 1.00 55.66 78 GLU A N 1
ATOM 612 C CA . GLU A 1 78 ? 39.101 -8.789 -16.302 1.00 55.66 78 GLU A CA 1
ATOM 613 C C . GLU A 1 78 ? 40.363 -9.574 -15.904 1.00 55.66 78 GLU A C 1
ATOM 615 O O . GLU A 1 78 ? 40.610 -9.869 -14.736 1.00 55.66 78 GLU A O 1
ATOM 620 N N . GLY A 1 79 ? 41.250 -9.824 -16.866 1.00 52.06 79 GLY A N 1
ATOM 621 C CA . GLY A 1 79 ? 42.682 -9.794 -16.671 1.00 52.06 79 GLY A CA 1
ATOM 622 C C . GLY A 1 79 ? 43.059 -8.384 -16.236 1.00 52.06 79 GLY A C 1
ATOM 623 O O . GLY A 1 79 ? 43.767 -7.669 -16.942 1.00 52.06 79 GLY A O 1
ATOM 624 N N . ARG A 1 80 ? 42.571 -7.969 -15.057 1.00 53.06 80 ARG A N 1
ATOM 625 C CA . ARG A 1 80 ? 43.216 -6.962 -14.232 1.00 53.06 80 ARG A CA 1
ATOM 626 C C . ARG A 1 80 ? 44.639 -7.463 -14.100 1.00 53.06 80 ARG A C 1
ATOM 628 O O . ARG A 1 80 ? 44.933 -8.317 -13.265 1.00 53.06 80 ARG A O 1
ATOM 635 N N . ASN A 1 81 ? 45.523 -6.959 -14.950 1.00 56.03 81 ASN A N 1
ATOM 636 C CA . ASN A 1 81 ? 46.941 -7.025 -14.700 1.00 56.03 81 ASN A CA 1
ATOM 637 C C . ASN A 1 81 ? 47.138 -6.271 -13.385 1.00 56.03 81 ASN A C 1
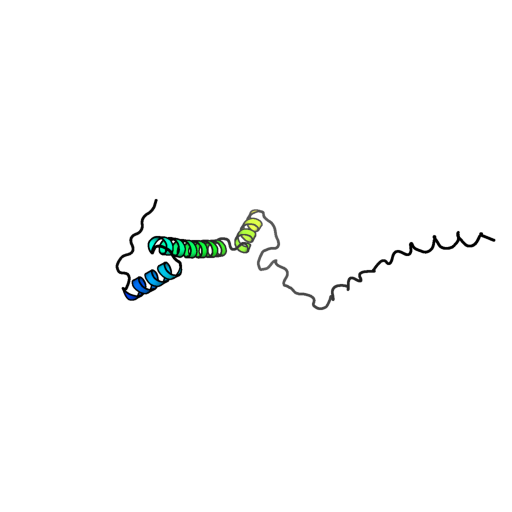ATOM 639 O O . ASN A 1 81 ? 47.310 -5.058 -13.363 1.00 56.03 81 ASN A O 1
ATOM 643 N N . HIS A 1 82 ? 47.112 -7.003 -12.271 1.00 53.66 82 HIS A N 1
ATOM 644 C CA . HIS A 1 82 ? 47.487 -6.537 -10.936 1.00 53.66 82 HIS A CA 1
ATOM 645 C C . HIS A 1 82 ? 48.948 -6.037 -10.878 1.00 53.66 82 HIS A C 1
ATOM 647 O O . HIS A 1 82 ? 49.438 -5.707 -9.804 1.00 53.66 82 HIS A O 1
ATOM 653 N N . ALA A 1 83 ? 49.647 -6.006 -12.016 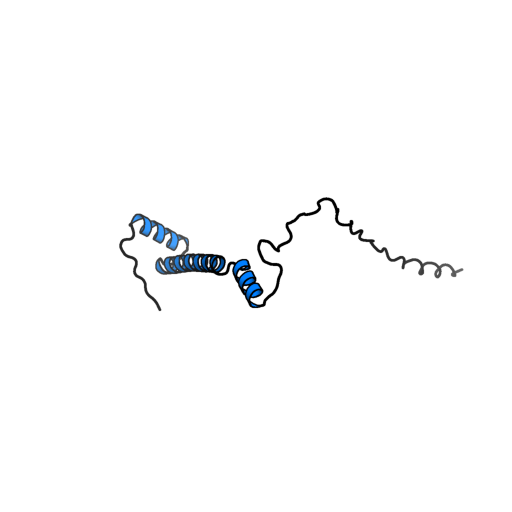1.00 55.59 83 ALA A N 1
ATOM 654 C CA . ALA A 1 83 ? 51.044 -5.645 -12.165 1.00 55.59 83 ALA A CA 1
ATOM 655 C C . ALA A 1 83 ? 51.278 -4.186 -12.592 1.00 55.59 83 ALA A C 1
ATOM 657 O O . ALA A 1 83 ? 52.409 -3.725 -12.486 1.00 55.59 83 ALA A O 1
ATOM 658 N N . GLU A 1 84 ? 50.262 -3.443 -13.038 1.00 59.59 84 GLU A N 1
ATOM 659 C CA . GLU A 1 84 ? 50.417 -2.004 -13.283 1.00 59.59 84 GLU A CA 1
ATOM 660 C C . GLU A 1 84 ? 49.826 -1.230 -12.105 1.00 59.59 84 GLU A C 1
ATOM 662 O O . GLU A 1 84 ? 48.662 -0.824 -12.094 1.00 59.59 84 GLU A O 1
ATOM 667 N N . GLU A 1 85 ? 50.655 -1.058 -11.068 1.00 60.31 85 GLU A N 1
ATOM 668 C CA . GLU A 1 85 ? 50.458 0.000 -10.082 1.00 60.31 85 GLU A CA 1
ATOM 669 C C . GLU A 1 85 ? 50.163 1.296 -10.839 1.00 60.31 85 GLU A C 1
ATOM 671 O O . GLU A 1 85 ? 50.973 1.774 -11.637 1.00 60.31 85 GLU A O 1
ATOM 676 N N . ARG A 1 86 ? 48.970 1.854 -10.613 1.00 63.34 86 ARG A N 1
ATOM 677 C CA . ARG A 1 86 ? 48.604 3.167 -11.144 1.00 63.34 86 ARG A CA 1
ATOM 678 C C . ARG A 1 86 ? 49.736 4.143 -10.807 1.00 63.34 86 ARG A C 1
ATOM 680 O O . ARG A 1 86 ? 50.111 4.199 -9.632 1.00 63.34 86 ARG A O 1
ATOM 687 N N . PRO A 1 87 ? 50.267 4.914 -11.774 1.00 65.25 87 PRO A N 1
ATOM 688 C CA . PRO A 1 87 ? 51.319 5.872 -11.476 1.00 65.25 87 PRO A CA 1
ATOM 689 C C . PRO A 1 87 ? 50.836 6.802 -10.361 1.00 65.25 87 PRO A C 1
ATOM 691 O O . PRO A 1 87 ? 49.735 7.355 -10.438 1.00 65.25 87 PRO A O 1
ATOM 694 N N . GLN A 1 88 ? 51.628 6.917 -9.293 1.00 64.88 88 GLN A N 1
ATOM 695 C CA . GLN A 1 88 ? 51.308 7.805 -8.182 1.00 64.88 88 GLN A CA 1
ATOM 696 C C . GLN A 1 88 ? 51.248 9.233 -8.719 1.00 64.88 88 GLN A C 1
ATOM 698 O O . GLN A 1 88 ? 52.243 9.779 -9.194 1.00 64.88 88 GLN A O 1
ATOM 703 N N . VAL A 1 89 ? 50.059 9.828 -8.669 1.00 66.56 89 VAL A N 1
ATOM 704 C CA . VAL A 1 89 ? 49.860 11.224 -9.048 1.00 66.56 89 VAL A CA 1
ATOM 705 C C . VAL A 1 89 ? 50.418 12.071 -7.908 1.00 66.56 89 VAL A C 1
ATOM 707 O O . VAL A 1 89 ? 49.778 12.229 -6.870 1.00 66.56 89 VAL A O 1
ATOM 710 N N . GLY A 1 90 ? 51.648 12.554 -8.071 1.00 60.81 90 GLY A N 1
ATOM 711 C CA . GLY A 1 90 ? 52.216 13.568 -7.194 1.00 60.81 90 GLY A CA 1
ATOM 712 C C . GLY A 1 90 ? 51.497 14.886 -7.447 1.00 60.81 90 GLY A C 1
ATOM 713 O O . GLY A 1 90 ? 51.573 15.430 -8.547 1.00 60.81 90 GLY A O 1
ATOM 714 N N . PHE A 1 91 ? 50.781 15.392 -6.447 1.00 61.69 91 PHE A N 1
ATOM 715 C CA . PHE A 1 91 ? 50.373 16.789 -6.447 1.00 61.69 91 PHE A CA 1
ATOM 716 C C . PHE A 1 91 ? 51.635 17.600 -6.165 1.00 61.69 91 PHE A C 1
ATOM 718 O O . PHE A 1 91 ? 52.078 17.690 -5.021 1.00 61.69 91 PHE A O 1
ATOM 725 N N . ASP A 1 92 ? 52.262 18.103 -7.227 1.00 61.81 92 ASP A N 1
ATOM 726 C CA . ASP A 1 92 ? 53.257 19.163 -7.118 1.00 61.81 92 ASP A CA 1
ATOM 727 C C . ASP A 1 92 ? 52.518 20.388 -6.567 1.00 61.81 92 ASP A C 1
ATOM 729 O O . ASP A 1 92 ? 51.785 21.080 -7.278 1.00 61.81 92 ASP A O 1
ATOM 733 N N . ASP A 1 93 ? 52.589 20.555 -5.246 1.00 58.28 93 ASP A N 1
ATOM 734 C CA . ASP A 1 93 ? 52.045 21.702 -4.533 1.00 58.28 93 ASP A CA 1
ATOM 735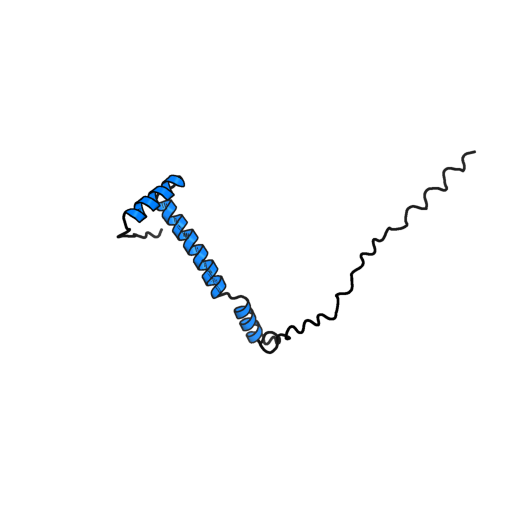 C C . ASP A 1 93 ? 52.924 22.895 -4.907 1.00 58.28 93 ASP A C 1
ATOM 737 O O . ASP A 1 93 ? 53.929 23.195 -4.255 1.00 58.28 93 ASP A O 1
ATOM 741 N N . GLY A 1 94 ? 52.592 23.491 -6.054 1.00 56.38 94 GLY A N 1
ATOM 742 C CA . GLY A 1 94 ? 53.237 24.659 -6.623 1.00 56.38 94 GLY A CA 1
ATOM 743 C C . GLY A 1 94 ? 53.145 25.834 -5.660 1.00 56.38 94 GLY A C 1
ATOM 744 O O . GLY A 1 94 ? 52.304 26.722 -5.814 1.00 56.38 94 GLY A O 1
ATOM 745 N N . ARG A 1 95 ? 54.047 25.859 -4.673 1.00 49.00 95 ARG A N 1
ATOM 746 C CA . ARG A 1 95 ? 54.412 27.049 -3.913 1.00 49.00 95 ARG A CA 1
ATOM 747 C C . ARG A 1 95 ? 55.075 28.016 -4.885 1.00 49.00 95 ARG A C 1
ATOM 749 O O . ARG A 1 95 ? 56.280 28.020 -5.082 1.00 49.00 95 ARG A O 1
ATOM 756 N N . ASN A 1 96 ? 54.208 28.789 -5.526 1.00 49.12 96 ASN A N 1
ATOM 757 C CA . ASN A 1 96 ? 54.470 29.957 -6.346 1.00 49.12 96 ASN A CA 1
ATOM 758 C C . ASN A 1 96 ? 55.465 30.878 -5.614 1.00 49.12 96 ASN A C 1
ATOM 760 O O . ASN A 1 96 ? 55.080 31.613 -4.709 1.00 49.12 96 ASN A O 1
ATOM 764 N N . GLU A 1 97 ? 56.740 30.817 -6.007 1.00 52.53 97 GLU A N 1
ATOM 765 C CA . GLU A 1 97 ? 57.806 31.767 -5.665 1.00 52.53 97 GLU A CA 1
ATOM 766 C C . GLU A 1 97 ? 57.491 33.153 -6.252 1.00 52.53 97 GLU A C 1
ATOM 768 O O . GLU A 1 97 ? 58.095 33.606 -7.223 1.00 52.53 97 GLU A O 1
ATOM 773 N N . ARG A 1 98 ? 56.501 33.837 -5.678 1.00 50.03 98 ARG A N 1
ATOM 774 C CA . ARG A 1 98 ? 56.205 35.247 -5.950 1.00 50.03 98 ARG A CA 1
ATOM 775 C C . ARG A 1 98 ? 55.986 36.001 -4.648 1.00 50.03 98 ARG A C 1
ATOM 777 O O . ARG A 1 98 ? 54.909 36.524 -4.433 1.00 50.03 98 ARG A O 1
ATOM 784 N N . ASP A 1 99 ? 57.012 36.029 -3.804 1.00 52.78 99 ASP A N 1
ATOM 785 C CA . ASP A 1 99 ? 57.093 36.915 -2.633 1.00 52.78 99 ASP A CA 1
ATOM 786 C C . ASP A 1 99 ? 58.570 37.222 -2.288 1.00 52.78 99 ASP A C 1
ATOM 788 O O . ASP A 1 99 ? 59.006 37.065 -1.150 1.00 52.78 99 ASP A O 1
ATOM 792 N N . GLN A 1 100 ? 59.388 37.614 -3.278 1.00 50.62 100 GLN A N 1
ATOM 793 C CA . GLN A 1 100 ? 60.765 38.098 -3.034 1.00 50.62 100 GLN A CA 1
ATOM 794 C C . GLN A 1 100 ? 61.096 39.470 -3.653 1.00 50.62 100 GLN A C 1
ATOM 796 O O . GLN A 1 100 ? 62.247 39.882 -3.603 1.00 50.62 100 GLN A O 1
ATOM 801 N N . ASP A 1 101 ? 60.114 40.234 -4.148 1.00 50.44 101 ASP A N 1
ATOM 802 C CA . ASP A 1 101 ? 60.368 41.543 -4.788 1.00 50.44 101 ASP A CA 1
ATOM 803 C C . ASP A 1 101 ? 59.888 42.778 -3.988 1.00 50.44 101 ASP A C 1
ATOM 805 O O . ASP A 1 101 ? 59.873 43.887 -4.517 1.00 50.44 101 ASP A O 1
ATOM 809 N N . GLU A 1 102 ? 59.546 42.647 -2.698 1.00 53.88 102 GLU A N 1
ATOM 810 C CA . GLU A 1 102 ? 59.110 43.794 -1.867 1.00 53.88 102 GLU A CA 1
ATOM 811 C C . GLU A 1 102 ? 59.972 44.062 -0.615 1.0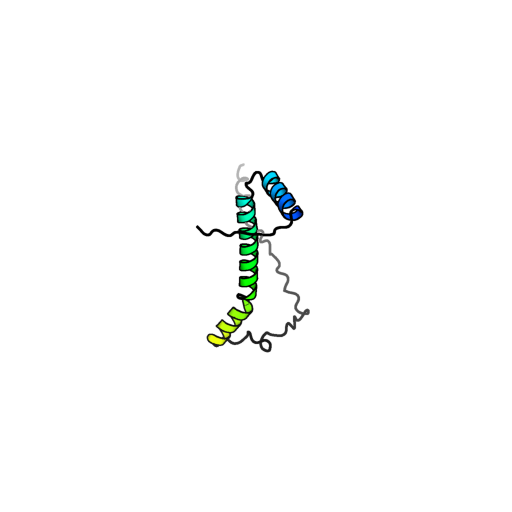0 53.88 102 GLU A C 1
ATOM 813 O O . GLU A 1 102 ? 59.492 44.621 0.369 1.00 53.88 102 GLU A O 1
ATOM 818 N N . HIS A 1 103 ? 61.270 43.727 -0.628 1.00 50.38 103 HIS A N 1
ATOM 819 C CA . HIS A 1 103 ? 62.160 44.042 0.508 1.00 50.38 103 HIS A CA 1
ATOM 820 C C . HIS A 1 103 ? 63.465 44.786 0.183 1.00 50.38 103 HIS A C 1
ATOM 822 O O . HIS A 1 103 ? 64.408 44.735 0.963 1.00 50.38 103 HIS A O 1
ATOM 828 N N . GLU A 1 104 ? 63.515 45.543 -0.919 1.00 52.38 104 GLU A N 1
ATOM 829 C CA . GLU A 1 104 ? 64.679 46.392 -1.256 1.00 52.38 104 GLU A CA 1
ATOM 830 C C . GLU A 1 104 ? 64.334 47.868 -1.543 1.00 52.38 104 GLU A C 1
ATOM 832 O O . GLU A 1 104 ? 65.053 48.562 -2.263 1.00 52.38 104 GLU A O 1
ATOM 837 N N . ARG A 1 105 ? 63.242 48.407 -0.977 1.00 54.09 105 ARG A N 1
ATOM 838 C CA . ARG A 1 105 ? 62.905 49.840 -1.139 1.00 54.09 105 ARG A CA 1
ATOM 839 C C . ARG A 1 105 ? 62.653 50.650 0.131 1.00 54.09 105 ARG A C 1
ATOM 841 O O . ARG A 1 105 ? 62.257 51.798 -0.009 1.00 54.09 105 ARG A O 1
ATOM 848 N N . ASP A 1 106 ? 63.001 50.139 1.314 1.00 53.84 106 ASP A N 1
ATOM 849 C CA . ASP A 1 106 ? 62.874 50.900 2.573 1.00 53.84 106 ASP A CA 1
ATOM 850 C C . ASP A 1 106 ? 64.173 51.008 3.407 1.00 53.84 106 ASP A C 1
ATOM 852 O O . ASP A 1 106 ? 64.123 51.335 4.588 1.00 53.84 106 ASP A O 1
ATOM 856 N N . GLU A 1 107 ? 65.358 50.841 2.798 1.00 53.16 107 GLU A N 1
ATOM 857 C CA . GLU A 1 107 ? 66.654 51.212 3.420 1.00 53.16 107 GLU A CA 1
ATOM 858 C C . GLU A 1 107 ? 67.475 52.223 2.591 1.00 53.16 107 GLU A C 1
ATOM 860 O O . GLU A 1 107 ? 68.700 52.267 2.642 1.00 53.16 107 GLU A O 1
ATOM 865 N N . ALA A 1 108 ? 66.802 53.112 1.855 1.00 49.56 108 ALA A N 1
ATOM 866 C CA . ALA A 1 108 ? 67.407 54.357 1.363 1.00 49.56 108 ALA A CA 1
ATOM 867 C C . ALA A 1 108 ? 66.792 55.570 2.078 1.00 49.56 108 ALA A C 1
ATOM 869 O O . ALA A 1 108 ? 66.369 56.546 1.464 1.00 49.56 108 ALA A O 1
ATOM 870 N N . GLY A 1 109 ? 66.712 55.462 3.403 1.00 51.75 109 GLY A N 1
ATOM 871 C CA . GLY A 1 109 ? 66.440 56.556 4.320 1.00 51.75 109 GLY A CA 1
ATOM 872 C C . GLY A 1 109 ? 67.595 56.689 5.301 1.00 51.75 109 GLY A C 1
ATOM 873 O O . GLY A 1 109 ? 67.488 56.236 6.437 1.00 51.75 109 GLY A O 1
ATOM 874 N N . SER A 1 110 ? 68.690 57.310 4.862 1.00 42.72 110 SER A N 1
ATOM 875 C CA . SER A 1 110 ? 69.601 58.030 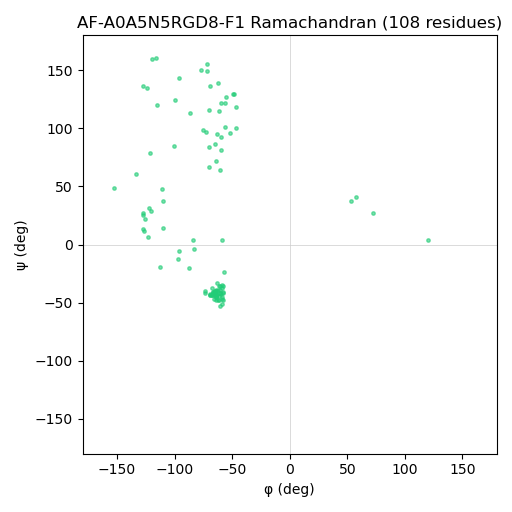5.752 1.00 42.72 110 SER A CA 1
ATOM 876 C C . SER A 1 110 ? 70.251 59.202 5.040 1.00 42.72 110 SER A C 1
ATOM 878 O O . SER A 1 110 ? 70.503 59.101 3.819 1.00 42.72 110 SER A O 1
#

Secondary structure (DSSP, 8-state):
----------HHHHHHHHHHHHHTT--HHHHHHHHHHHHHHHHHHHHHHHHT-HHHHHHHHHHHHT--S-STTTSPP----TT-PPP------------SSSSSSSS---

Organism: NCBI:txid2490545

Solvent-accessible surface area (backbone atoms only — not comparable to full-atom values): 7322 Å² total; per-residue (Å²): 137,90,86,86,86,88,75,89,72,54,68,70,60,54,51,54,48,48,50,49,13,55,76,69,77,42,51,60,66,56,41,50,50,51,54,51,50,54,50,48,52,55,48,50,54,51,49,45,50,68,78,50,36,59,65,59,55,49,46,54,50,29,61,72,74,68,54,83,62,76,48,90,90,51,45,75,74,84,75,68,64,87,78,67,74,74,78,82,80,75,80,78,78,76,77,74,91,77,85,81,85,85,83,85,81,85,83,85,80,128

pLDDT: mean 73.24, std 16.12, range [42.72, 95.19]

Nearest PDB structures (foldseek):
  1bdv-assembly1_B  TM=8.870E-01  e=1.036E+00  Lederbergvirus P22
  6gts-assembly1_C-2  TM=8.529E-01  e=3.579E+00  Escherichia coli